Protein AF-A0AAN8WNN0-F1 (afdb_monomer_lite)

Foldseek 3Di:
DDDPPPPVVVVVVVPVCPVVVPDLPVCLVDPVSLVVLLCCLLVVDPDDPNSVLLLVQLLCCVVVVNFRDCVSVVDPVSRVSSSVSLVSCVPVPVVSVCSNVCSVVVCSPPPPD

Radius of gyration: 17.1 Å; chains: 1; bounding box: 28×41×59 Å

Organism: Halocaridina rubra (NCBI:txid373956)

InterPro domains:
  IPR005055 Insect odorant-binding protein A10/Ejaculatory bulb-specific protein 3 [PF03392] (25-101)
  IPR036682 Insect odorant-binding protein A10/Ejaculatory bulb-specific protein 3 superfamily [G3DSA:1.10.2080.10] (18-105)
  IPR036682 Insect odorant-binding protein A10/Ejaculatory bulb-specific protein 3 superfamily [SSF100910] (24-102)

Secondary structure (DSSP, 8-state):
---SSHHHHHHHTT-TTSGGGS-HHHHHT-HHHHHHHHHHHTTSSPPPHHHHHHHHHHHHHHHTTT---TTT--SHHHHHHHHHHHHHHHHH-HHHHHHHHHHHHTT------

pLDDT: mean 70.11, std 15.57, range [36.06, 86.31]

Sequence (113 aa):
MKPATLFVVFLCLMGASAQRRRTLESYFDSRKNIEKLIDCFVGVQACTAVEQKIKDQAIATMSNFGQCPVTHCKTQKEREDMQKSMQLLQTKYPDLWNRLVGALILGIDFGRK

Structure (mmCIF, N/CA/C/O backbone):
data_AF-A0AAN8WNN0-F1
#
_entry.id   AF-A0AAN8WNN0-F1
#
lo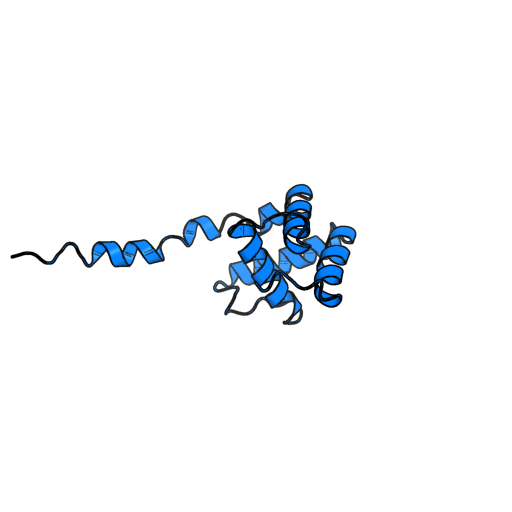op_
_atom_site.group_PDB
_atom_site.id
_atom_site.type_symbol
_atom_site.label_atom_id
_atom_site.label_alt_id
_atom_site.label_comp_id
_atom_site.label_asym_id
_atom_site.label_entity_id
_atom_site.label_seq_id
_atom_site.pdbx_PDB_ins_code
_atom_site.Cartn_x
_atom_site.Cartn_y
_atom_site.Cartn_z
_atom_site.occupancy
_atom_site.B_iso_or_equiv
_atom_site.auth_seq_id
_atom_site.auth_comp_id
_atom_site.auth_asym_id
_atom_site.auth_atom_id
_atom_site.pdbx_PDB_model_num
ATOM 1 N N . MET A 1 1 ? 8.047 26.435 -45.239 1.00 39.12 1 MET A N 1
ATOM 2 C CA . MET A 1 1 ? 8.369 25.033 -44.892 1.00 39.12 1 MET A CA 1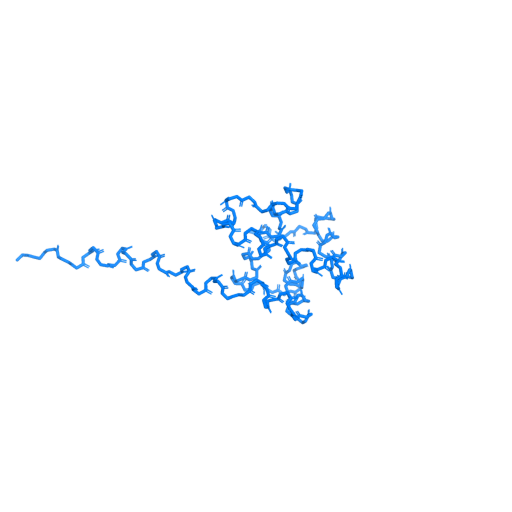
ATOM 3 C C . MET A 1 1 ? 8.531 24.954 -43.376 1.00 39.12 1 MET A C 1
ATOM 5 O O . MET A 1 1 ? 9.325 25.707 -42.833 1.00 39.12 1 MET A O 1
ATOM 9 N N . LYS A 1 2 ? 7.675 24.179 -42.694 1.00 48.66 2 LYS A N 1
ATOM 10 C CA . 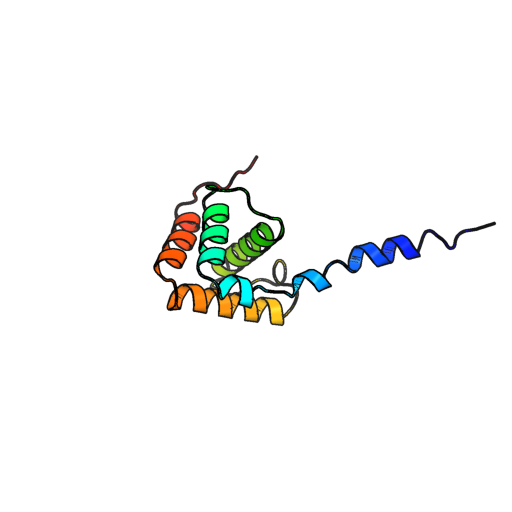LYS A 1 2 ? 7.557 24.064 -41.223 1.00 48.66 2 LYS A CA 1
ATOM 11 C C . LYS A 1 2 ? 8.217 22.760 -40.760 1.00 48.66 2 LYS A C 1
ATOM 13 O O . LYS A 1 2 ? 7.931 21.736 -41.373 1.00 48.66 2 LYS A O 1
ATOM 18 N N . PRO A 1 3 ? 8.988 22.778 -39.659 1.00 47.31 3 PRO A N 1
ATOM 19 C CA . PRO A 1 3 ? 8.762 21.767 -38.624 1.00 47.31 3 PRO A CA 1
ATOM 20 C C . PRO A 1 3 ? 9.096 22.310 -37.219 1.00 47.31 3 PRO A C 1
ATOM 22 O O . PRO A 1 3 ? 10.163 22.045 -36.683 1.00 47.31 3 PRO A O 1
ATOM 25 N N . ALA A 1 4 ? 8.193 23.077 -36.603 1.00 48.59 4 ALA A N 1
ATOM 26 C CA . ALA A 1 4 ? 8.360 23.524 -35.207 1.00 48.59 4 ALA A CA 1
ATOM 27 C C . ALA A 1 4 ? 7.291 22.954 -34.253 1.00 48.59 4 ALA A C 1
ATOM 29 O O . ALA A 1 4 ? 7.361 23.142 -33.044 1.00 48.59 4 ALA A O 1
ATOM 30 N N . THR A 1 5 ? 6.296 22.236 -34.779 1.00 51.03 5 THR A N 1
ATOM 31 C CA . THR A 1 5 ? 5.093 21.854 -34.018 1.00 51.03 5 THR A CA 1
ATOM 32 C C . THR A 1 5 ? 5.174 20.451 -33.399 1.00 51.03 5 THR A C 1
ATOM 34 O O . THR A 1 5 ? 4.405 20.141 -32.498 1.00 51.03 5 THR A O 1
ATOM 37 N N . LEU A 1 6 ? 6.121 19.607 -33.827 1.00 50.12 6 LEU A N 1
ATOM 38 C CA . LEU A 1 6 ? 6.236 18.217 -33.351 1.00 50.12 6 LEU A CA 1
ATOM 39 C C . LEU A 1 6 ? 7.036 18.057 -32.046 1.00 50.12 6 LEU A C 1
ATOM 41 O O . LEU A 1 6 ? 6.837 17.079 -31.333 1.00 50.12 6 LEU A O 1
ATOM 45 N N . PHE A 1 7 ? 7.896 19.015 -31.688 1.00 47.06 7 PHE A N 1
ATOM 46 C CA . PHE A 1 7 ? 8.752 18.890 -30.498 1.00 47.06 7 PHE A CA 1
ATOM 47 C C . PHE A 1 7 ? 8.023 19.219 -29.182 1.00 47.06 7 PHE A C 1
ATOM 49 O O . PHE A 1 7 ? 8.353 18.680 -28.129 1.00 47.06 7 PHE A O 1
ATOM 56 N N . VAL A 1 8 ? 6.992 20.069 -29.235 1.00 48.66 8 VAL A N 1
ATOM 57 C CA . VAL A 1 8 ? 6.286 20.554 -28.034 1.00 48.66 8 VAL A CA 1
ATOM 58 C C . VAL A 1 8 ? 5.324 19.500 -27.466 1.00 48.66 8 VAL A C 1
ATOM 60 O O . VAL A 1 8 ? 5.127 19.427 -26.255 1.00 48.66 8 VAL A O 1
ATOM 63 N N . VAL A 1 9 ? 4.780 18.618 -28.312 1.00 49.25 9 VAL A N 1
ATOM 64 C CA . VAL A 1 9 ? 3.867 17.543 -27.879 1.00 49.25 9 VAL A CA 1
ATOM 65 C C . VAL A 1 9 ? 4.607 16.471 -27.064 1.00 49.25 9 VAL A C 1
ATOM 67 O O . VAL A 1 9 ? 4.050 15.915 -26.119 1.00 49.25 9 VAL A O 1
ATOM 70 N N . PHE A 1 10 ? 5.890 16.230 -27.358 1.00 45.81 10 PHE A N 1
ATOM 71 C CA . PHE A 1 10 ? 6.677 15.185 -26.695 1.00 45.81 10 PHE A CA 1
ATOM 72 C C . PHE A 1 10 ? 7.058 15.535 -25.245 1.00 45.81 10 PHE A C 1
ATOM 74 O O . PHE A 1 10 ? 7.148 14.655 -24.391 1.00 45.81 10 PHE A O 1
ATOM 81 N N . LEU A 1 11 ? 7.212 16.825 -24.931 1.00 45.19 11 LEU A N 1
ATOM 82 C CA . LEU A 1 11 ? 7.553 17.295 -23.581 1.00 45.19 11 LEU A CA 1
ATOM 83 C C . LEU A 1 11 ? 6.354 17.324 -22.619 1.00 45.19 11 LEU A C 1
ATOM 85 O O . LEU A 1 11 ? 6.544 17.269 -21.404 1.00 45.19 11 LEU A O 1
ATOM 89 N N . CYS A 1 12 ? 5.118 17.342 -23.127 1.00 39.50 12 CYS A N 1
ATOM 90 C CA . CYS A 1 12 ? 3.924 17.375 -22.275 1.00 39.50 12 CYS A CA 1
ATOM 91 C C . CYS A 1 12 ? 3.566 15.995 -21.681 1.00 39.50 12 CYS A C 1
ATOM 93 O O . CYS A 1 12 ? 2.992 15.914 -20.595 1.00 39.50 12 CYS A O 1
ATOM 95 N N . LEU A 1 13 ? 3.983 14.895 -22.322 1.00 41.88 13 LEU A N 1
ATOM 96 C CA . LEU A 1 13 ? 3.726 13.524 -21.847 1.00 41.88 13 LEU A CA 1
ATOM 97 C C . LEU A 1 13 ? 4.515 13.144 -20.578 1.00 41.88 13 LEU A C 1
ATOM 99 O O . LEU A 1 13 ? 4.145 12.202 -19.879 1.00 41.88 13 LEU A O 1
ATOM 103 N N . MET A 1 14 ? 5.568 13.889 -20.227 1.00 45.69 14 MET A N 1
ATOM 104 C CA . MET A 1 14 ? 6.381 13.645 -19.023 1.00 45.69 14 MET A CA 1
ATOM 105 C C . MET A 1 14 ? 5.892 14.410 -17.775 1.00 45.69 14 MET A C 1
ATOM 107 O O . MET A 1 14 ? 6.294 14.095 -16.651 1.00 45.69 14 MET A O 1
ATOM 111 N N . GLY A 1 15 ? 4.985 15.381 -17.941 1.00 36.47 15 GLY A N 1
ATOM 112 C CA . GLY A 1 15 ? 4.550 16.296 -16.877 1.00 36.47 15 GLY A CA 1
ATOM 113 C C . GLY A 1 15 ? 3.443 15.779 -15.948 1.00 36.47 15 GLY A C 1
ATOM 114 O O . GLY A 1 15 ? 3.218 16.357 -14.886 1.00 36.47 15 GLY A O 1
ATOM 115 N N . ALA A 1 16 ? 2.779 14.662 -16.267 1.00 37.53 16 ALA A N 1
ATOM 116 C CA . ALA A 1 16 ? 1.690 14.092 -15.455 1.00 37.53 16 ALA A CA 1
ATOM 117 C C . ALA A 1 16 ? 2.183 13.318 -14.205 1.00 37.53 16 ALA A C 1
ATOM 119 O O . ALA A 1 16 ? 1.624 12.298 -13.794 1.00 37.53 16 ALA A O 1
ATOM 120 N N . SER A 1 17 ? 3.269 13.782 -13.588 1.00 46.16 17 SER A N 1
ATOM 121 C CA . SER A 1 17 ? 3.819 13.245 -12.339 1.00 46.16 17 SER A CA 1
ATOM 122 C C . SER A 1 17 ? 3.659 14.206 -11.152 1.00 46.16 17 SER A C 1
ATOM 124 O O . SER A 1 17 ? 3.930 13.817 -10.019 1.00 46.16 17 SER A O 1
ATOM 126 N N . ALA A 1 18 ? 3.151 15.427 -11.364 1.00 40.69 18 ALA A N 1
ATOM 127 C CA . ALA A 1 18 ? 2.928 16.399 -10.287 1.00 40.69 18 ALA A CA 1
ATOM 128 C C . ALA A 1 18 ? 1.620 16.169 -9.501 1.00 40.69 18 ALA A C 1
ATOM 130 O O . ALA A 1 18 ? 1.616 16.331 -8.283 1.00 40.69 18 ALA A O 1
ATOM 131 N N . GLN A 1 19 ? 0.552 15.671 -10.143 1.00 39.72 19 GLN A N 1
ATOM 132 C CA . GLN A 1 19 ? -0.682 15.253 -9.445 1.00 39.72 19 GLN A CA 1
ATOM 133 C C . GLN A 1 19 ? -0.459 14.010 -8.553 1.00 39.72 19 GLN A C 1
ATOM 135 O O . GLN A 1 19 ? -1.270 13.690 -7.695 1.00 39.72 19 GLN A O 1
ATOM 140 N N . ARG A 1 20 ? 0.682 13.330 -8.732 1.00 48.19 20 ARG A N 1
ATOM 141 C CA . ARG A 1 20 ? 1.082 12.063 -8.098 1.00 48.19 20 ARG A CA 1
ATOM 142 C C . ARG A 1 20 ? 1.527 12.205 -6.632 1.00 48.19 20 ARG A C 1
ATOM 144 O O . ARG A 1 20 ? 1.696 11.192 -5.967 1.00 48.19 20 ARG A O 1
ATOM 151 N N . ARG A 1 21 ? 1.762 13.437 -6.152 1.00 45.62 21 ARG A N 1
ATOM 152 C CA . ARG A 1 21 ? 2.323 13.736 -4.814 1.00 45.62 21 ARG A CA 1
ATOM 153 C C . ARG A 1 21 ? 1.285 14.028 -3.730 1.00 45.62 21 ARG A C 1
ATOM 155 O O . ARG A 1 21 ? 1.620 13.951 -2.553 1.00 45.62 21 ARG A O 1
ATOM 162 N N . ARG A 1 22 ? 0.038 14.331 -4.100 1.00 45.00 22 ARG A N 1
ATOM 163 C CA . ARG A 1 22 ? -1.086 14.272 -3.161 1.00 45.00 22 ARG A CA 1
ATOM 164 C C . ARG A 1 22 ? -1.717 12.888 -3.327 1.00 45.00 22 ARG A C 1
ATOM 166 O O . ARG A 1 22 ? -2.197 12.588 -4.406 1.00 45.00 22 ARG A O 1
ATOM 173 N N . THR A 1 23 ? -1.713 11.969 -2.380 1.00 57.12 23 THR A N 1
ATOM 174 C CA . THR A 1 23 ? -1.410 12.062 -0.959 1.00 57.12 23 THR A CA 1
ATOM 175 C C . THR A 1 23 ? -1.352 10.611 -0.507 1.00 57.12 23 THR A C 1
ATOM 177 O O . THR A 1 23 ? -2.394 10.013 -0.270 1.00 57.12 23 THR A O 1
ATOM 180 N N . LEU A 1 24 ? -0.167 10.006 -0.446 1.00 60.62 24 LEU A N 1
ATOM 181 C CA . LEU A 1 24 ? -0.061 8.695 0.187 1.00 60.62 24 LEU A CA 1
ATOM 182 C C . LEU A 1 24 ? -0.396 8.861 1.677 1.00 60.62 24 LEU A C 1
ATOM 184 O O . LEU A 1 24 ? -1.348 8.269 2.168 1.00 60.62 24 LEU A O 1
ATOM 188 N N . GLU A 1 25 ? 0.248 9.837 2.327 1.00 61.03 25 GLU A N 1
ATOM 189 C CA . GLU A 1 25 ? -0.065 10.228 3.705 1.00 61.03 25 GLU A CA 1
ATOM 190 C C . GLU A 1 25 ? -1.553 10.543 3.920 1.00 61.03 25 GLU A C 1
ATOM 192 O O . GLU A 1 25 ? -2.139 9.994 4.843 1.00 61.03 25 GLU A O 1
ATOM 197 N N . SER A 1 26 ? -2.215 11.342 3.068 1.00 65.81 26 SER A N 1
ATOM 198 C CA . SER A 1 26 ? -3.654 11.619 3.275 1.00 65.81 26 SER A CA 1
ATOM 199 C C . SER A 1 26 ? -4.603 10.513 2.799 1.00 65.81 26 SER A C 1
ATOM 201 O O . SER A 1 26 ? -5.781 10.552 3.154 1.00 65.81 26 SER A O 1
ATOM 203 N N . TYR A 1 27 ? -4.136 9.522 2.029 1.00 66.50 27 TYR A N 1
ATOM 204 C CA . TYR A 1 27 ? -4.906 8.293 1.809 1.00 66.50 27 TYR A CA 1
ATOM 205 C C . TYR A 1 27 ? -4.908 7.447 3.082 1.00 66.50 27 TYR A C 1
ATOM 207 O O . TYR A 1 27 ? -5.965 6.986 3.501 1.00 66.50 27 TYR A O 1
ATOM 215 N N . PHE A 1 28 ? -3.746 7.308 3.726 1.00 70.25 28 PHE A N 1
ATOM 216 C CA . PHE A 1 28 ? -3.589 6.555 4.972 1.00 70.25 28 PHE A CA 1
ATOM 217 C C . PHE A 1 28 ? -4.026 7.328 6.232 1.00 70.25 28 PHE A C 1
ATOM 219 O O . PHE A 1 28 ? -4.120 6.749 7.313 1.00 70.25 28 PHE A O 1
ATOM 226 N N . ASP A 1 29 ? -4.360 8.615 6.110 1.00 72.69 29 ASP A N 1
ATOM 227 C CA . ASP A 1 29 ? -4.925 9.405 7.210 1.00 72.69 29 ASP A CA 1
ATOM 228 C C . ASP A 1 29 ? -6.403 9.065 7.489 1.00 72.69 29 ASP A C 1
ATOM 230 O O . ASP A 1 29 ? -6.875 9.147 8.625 1.00 72.69 29 ASP A O 1
ATOM 234 N N . SER A 1 30 ? -7.135 8.600 6.469 1.00 76.00 30 SER A N 1
ATOM 235 C CA . SER A 1 30 ? -8.552 8.248 6.587 1.00 76.00 30 SER A CA 1
ATOM 236 C C . SER A 1 30 ? -8.774 6.739 6.541 1.00 76.00 30 SER A C 1
ATOM 238 O O . SER A 1 30 ? -8.547 6.098 5.514 1.00 76.00 30 SER A O 1
ATOM 240 N N . ARG A 1 31 ? -9.338 6.174 7.619 1.00 79.69 31 ARG A N 1
ATOM 241 C CA . ARG A 1 31 ? -9.710 4.748 7.683 1.00 79.69 31 ARG A CA 1
ATOM 242 C C . ARG A 1 31 ? -10.583 4.318 6.500 1.00 79.69 31 ARG A C 1
ATOM 244 O O . ARG A 1 31 ? -10.331 3.276 5.915 1.00 79.69 31 ARG A O 1
ATOM 251 N N . LYS A 1 32 ? -11.540 5.156 6.086 1.00 82.81 32 LYS A N 1
ATOM 252 C CA . LYS A 1 32 ? -12.447 4.875 4.958 1.00 82.81 32 LYS A CA 1
ATOM 253 C C . LYS A 1 32 ? -11.708 4.737 3.622 1.00 82.81 32 LYS A C 1
ATOM 255 O O . LYS A 1 32 ? -12.117 3.958 2.766 1.00 82.81 32 LYS A O 1
ATOM 260 N N . ASN A 1 33 ? -10.632 5.496 3.428 1.00 80.56 33 ASN A N 1
ATOM 261 C CA . ASN A 1 33 ? -9.811 5.401 2.221 1.00 80.56 33 ASN A CA 1
ATOM 262 C C . ASN A 1 33 ? -8.955 4.129 2.236 1.00 80.56 33 ASN A C 1
ATOM 264 O O . ASN A 1 33 ? -8.793 3.497 1.198 1.00 80.56 33 ASN A O 1
ATOM 268 N N . ILE A 1 34 ? -8.462 3.725 3.410 1.00 80.44 34 ILE A N 1
ATOM 269 C CA . ILE A 1 34 ? -7.737 2.462 3.593 1.00 80.44 34 ILE A CA 1
ATOM 270 C C . ILE A 1 34 ? -8.670 1.266 3.382 1.00 80.44 34 ILE A C 1
ATOM 272 O O . ILE A 1 34 ? -8.298 0.331 2.686 1.00 80.44 34 ILE A O 1
ATOM 276 N N . GLU A 1 35 ? -9.882 1.301 3.938 1.00 84.56 35 GLU A N 1
ATOM 277 C CA . GLU A 1 35 ? -10.907 0.274 3.720 1.00 84.56 35 GLU A CA 1
ATOM 278 C C . GLU A 1 35 ? -11.202 0.121 2.225 1.00 84.56 35 GLU A C 1
ATOM 280 O O . GLU A 1 35 ? -11.114 -0.983 1.703 1.00 84.56 35 GLU A O 1
ATOM 285 N N . LYS A 1 36 ? -11.411 1.228 1.499 1.00 82.19 36 LYS A N 1
ATOM 286 C CA . LYS A 1 36 ? -11.583 1.197 0.038 1.00 82.19 36 LYS A CA 1
ATOM 287 C C . LYS A 1 36 ? -10.369 0.642 -0.703 1.00 82.19 36 LYS A C 1
ATOM 289 O O . LYS A 1 36 ? -10.525 -0.158 -1.625 1.00 82.19 36 LYS A O 1
ATOM 294 N N . LEU A 1 37 ? -9.167 1.056 -0.312 1.00 79.50 37 LEU A N 1
ATOM 295 C CA . LEU A 1 37 ? -7.934 0.5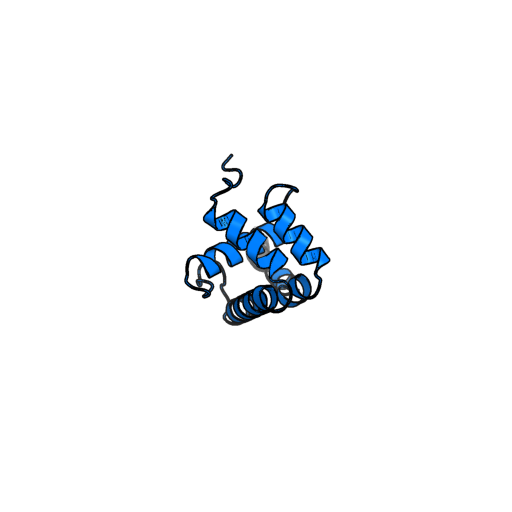44 -0.898 1.00 79.50 37 LEU A CA 1
ATOM 296 C C . LEU A 1 37 ? -7.836 -0.972 -0.695 1.00 79.50 37 LEU A C 1
ATOM 298 O O . LEU A 1 37 ? -7.499 -1.679 -1.638 1.00 79.50 37 LEU A O 1
ATOM 302 N N . ILE A 1 38 ? -8.177 -1.463 0.500 1.00 80.69 38 ILE A N 1
ATOM 303 C CA . ILE A 1 38 ? -8.198 -2.888 0.837 1.00 80.69 38 ILE A CA 1
ATOM 304 C C . ILE A 1 38 ? -9.300 -3.617 0.087 1.00 80.69 38 ILE A C 1
ATOM 306 O O . ILE A 1 38 ? -9.026 -4.691 -0.416 1.00 80.69 38 ILE A O 1
ATOM 310 N N . ASP A 1 39 ? -10.498 -3.057 -0.056 1.00 84.12 39 ASP A N 1
ATOM 311 C CA . ASP A 1 39 ? -11.582 -3.666 -0.834 1.00 84.12 39 ASP A CA 1
ATOM 312 C C . ASP A 1 39 ? -11.205 -3.791 -2.316 1.00 84.12 39 ASP A C 1
ATOM 314 O O . ASP A 1 39 ? -11.495 -4.799 -2.959 1.00 84.12 39 ASP A O 1
ATOM 318 N N . CYS A 1 40 ? -10.499 -2.793 -2.858 1.00 82.81 40 CYS A N 1
ATOM 319 C CA . CYS A 1 40 ? -9.890 -2.885 -4.184 1.00 82.81 40 CYS A CA 1
ATOM 320 C C . CYS A 1 40 ? -8.807 -3.976 -4.219 1.00 82.81 40 CYS A C 1
ATOM 322 O O . CYS A 1 40 ? -8.714 -4.746 -5.176 1.00 82.81 40 CYS A O 1
ATOM 324 N N . PHE A 1 41 ? -8.012 -4.076 -3.154 1.00 77.62 41 PHE A N 1
ATOM 325 C CA . PHE A 1 41 ? -7.014 -5.121 -2.967 1.00 77.62 41 PHE A CA 1
ATOM 326 C C . PHE A 1 41 ? -7.670 -6.511 -2.940 1.00 77.62 41 PHE A C 1
ATOM 328 O O . PHE A 1 41 ? -7.295 -7.394 -3.683 1.00 77.62 41 PHE A O 1
ATOM 335 N N . VAL A 1 42 ? -8.718 -6.740 -2.165 1.00 76.69 42 VAL A N 1
ATOM 336 C CA . VAL A 1 42 ? -9.346 -8.065 -2.067 1.00 76.69 42 VAL A CA 1
ATOM 337 C C . VAL A 1 42 ? -10.295 -8.378 -3.230 1.00 76.69 42 VAL A C 1
ATOM 339 O O . VAL A 1 42 ? -10.958 -9.409 -3.216 1.00 76.69 42 VAL A O 1
ATOM 342 N N . GLY A 1 43 ? -10.379 -7.505 -4.241 1.00 75.56 43 GLY A N 1
ATOM 343 C CA . GLY A 1 43 ? -11.223 -7.705 -5.421 1.00 75.56 43 GLY A CA 1
ATOM 344 C C . GLY A 1 43 ? -12.721 -7.509 -5.172 1.00 75.56 43 GLY A C 1
ATOM 345 O O . GLY A 1 43 ? -13.531 -7.881 -6.016 1.00 75.56 43 GLY A O 1
ATOM 346 N N . VAL A 1 44 ? -13.102 -6.907 -4.040 1.00 80.88 44 VAL A N 1
ATOM 347 C CA . VAL A 1 44 ? -14.495 -6.545 -3.722 1.00 80.88 44 VAL A CA 1
ATOM 348 C C . VAL A 1 44 ? -14.974 -5.395 -4.612 1.00 80.88 44 VAL A C 1
ATOM 350 O O . VAL A 1 44 ? -16.145 -5.343 -4.983 1.00 80.88 44 VAL A O 1
ATOM 353 N N . GLN A 1 45 ? -14.071 -4.489 -4.994 1.00 79.69 45 GLN A N 1
ATOM 354 C CA . GLN A 1 45 ? -14.369 -3.371 -5.890 1.00 79.69 45 GLN A CA 1
ATOM 355 C C . GLN A 1 45 ? -13.244 -3.120 -6.900 1.00 79.69 45 GLN A C 1
ATOM 357 O O . GLN A 1 45 ? -12.099 -3.521 -6.700 1.00 79.69 45 GLN A O 1
ATOM 362 N N . ALA A 1 46 ? -13.558 -2.424 -7.994 1.00 77.69 46 ALA A N 1
ATOM 363 C CA . ALA A 1 46 ? -12.553 -2.031 -8.974 1.00 77.69 46 ALA A CA 1
ATOM 364 C C . ALA A 1 46 ? -11.624 -0.950 -8.402 1.00 77.69 46 ALA A C 1
ATOM 366 O O . ALA A 1 46 ? -12.080 0.081 -7.909 1.00 77.69 46 ALA A O 1
ATOM 367 N N . C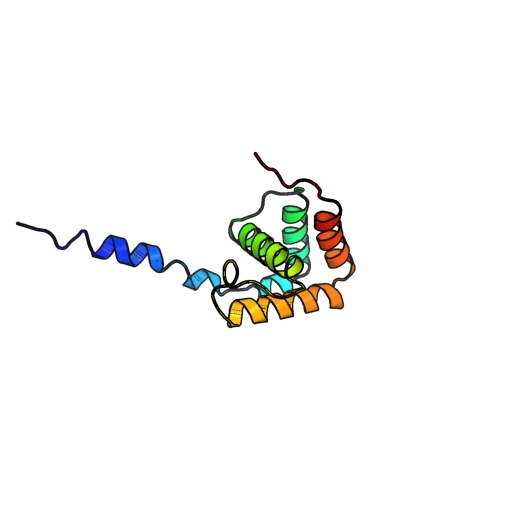YS A 1 47 ? -10.317 -1.173 -8.516 1.00 76.06 47 CYS A N 1
ATOM 368 C CA . CYS A 1 47 ? -9.311 -0.187 -8.148 1.00 76.06 47 CYS A CA 1
ATOM 369 C C . CYS A 1 47 ? -9.285 0.983 -9.135 1.00 76.06 47 CYS A C 1
ATOM 371 O O . CYS A 1 47 ? -9.199 0.786 -10.350 1.00 76.06 47 CYS A O 1
ATOM 373 N N . THR A 1 48 ? -9.237 2.204 -8.617 1.00 82.31 48 THR A N 1
ATOM 374 C CA . THR A 1 48 ? -8.839 3.383 -9.392 1.00 82.31 48 THR A CA 1
ATOM 375 C C . THR A 1 48 ? -7.360 3.301 -9.787 1.00 82.31 48 THR A C 1
ATOM 377 O O . THR A 1 48 ? -6.568 2.595 -9.162 1.00 82.31 48 THR A O 1
ATOM 380 N N . ALA A 1 49 ? -6.939 4.075 -10.792 1.00 79.06 49 ALA A N 1
ATOM 381 C CA . ALA A 1 49 ? -5.533 4.121 -11.216 1.00 79.06 49 ALA A CA 1
ATOM 382 C C . ALA A 1 49 ? -4.568 4.525 -10.080 1.00 79.06 49 ALA A C 1
ATOM 384 O O . ALA A 1 49 ? -3.408 4.111 -10.059 1.00 79.06 49 ALA A O 1
ATOM 385 N N . VAL A 1 50 ? -5.046 5.328 -9.122 1.00 78.00 50 VAL A N 1
ATOM 386 C CA . VAL A 1 50 ? -4.270 5.712 -7.936 1.00 78.00 50 VAL A CA 1
ATOM 387 C C . VAL A 1 50 ? -4.150 4.531 -6.976 1.00 78.00 50 VAL A C 1
ATOM 389 O O . VAL A 1 50 ? -3.040 4.199 -6.570 1.00 78.00 50 VAL A O 1
ATOM 392 N N . GLU A 1 51 ? -5.256 3.859 -6.661 1.00 79.19 51 GLU A N 1
ATOM 393 C CA . GLU A 1 51 ? -5.266 2.694 -5.766 1.00 79.19 51 GLU A CA 1
ATOM 394 C C . GLU A 1 51 ? -4.458 1.522 -6.334 1.00 79.19 51 GLU A C 1
ATOM 396 O O . GLU A 1 51 ? -3.731 0.880 -5.584 1.00 79.19 51 GLU A O 1
ATOM 401 N N . GLN A 1 52 ? -4.496 1.286 -7.653 1.00 80.62 52 GLN A N 1
ATOM 402 C CA . GLN A 1 52 ? -3.640 0.287 -8.307 1.00 80.62 52 GLN A CA 1
ATOM 403 C C . GLN A 1 52 ? -2.157 0.593 -8.092 1.00 80.62 52 GLN A C 1
ATOM 405 O O . GLN A 1 52 ? -1.396 -0.286 -7.700 1.00 80.62 52 GLN A O 1
ATOM 410 N N . LYS A 1 53 ? -1.750 1.856 -8.263 1.00 80.12 53 LYS A N 1
ATOM 411 C CA . LYS A 1 53 ? -0.359 2.259 -8.035 1.00 80.12 53 LYS A CA 1
ATOM 412 C C . LYS A 1 53 ? 0.054 2.072 -6.574 1.00 80.12 53 LYS A C 1
ATOM 414 O O . LYS A 1 53 ? 1.149 1.576 -6.323 1.00 80.12 53 LYS A O 1
ATOM 419 N N . ILE A 1 54 ? -0.805 2.456 -5.625 1.00 78.50 54 ILE A N 1
ATOM 420 C CA . ILE A 1 54 ? -0.552 2.253 -4.189 1.00 78.50 54 ILE A CA 1
ATOM 421 C C . ILE A 1 54 ? -0.456 0.761 -3.886 1.00 78.50 54 ILE A C 1
ATOM 423 O O . ILE A 1 54 ? 0.427 0.352 -3.136 1.00 78.50 54 ILE A O 1
ATOM 427 N N . LYS A 1 55 ? -1.315 -0.056 -4.504 1.00 79.56 55 LYS A N 1
ATOM 428 C CA . LYS A 1 55 ? -1.257 -1.505 -4.377 1.00 79.56 55 LYS A CA 1
ATOM 429 C C . LYS A 1 55 ? 0.087 -2.047 -4.823 1.00 79.56 55 LYS A C 1
ATOM 431 O O . LYS A 1 55 ? 0.762 -2.693 -4.030 1.00 79.56 55 LYS A O 1
ATOM 436 N N . ASP A 1 56 ? 0.505 -1.739 -6.042 1.00 81.12 56 ASP A N 1
ATOM 437 C CA . ASP A 1 56 ? 1.762 -2.249 -6.583 1.00 81.12 56 ASP A CA 1
ATOM 438 C C . ASP A 1 56 ? 2.957 -1.803 -5.729 1.00 81.12 56 ASP A C 1
ATOM 440 O O . ASP A 1 56 ? 3.867 -2.586 -5.461 1.00 81.12 56 ASP A O 1
ATOM 444 N N . GLN A 1 57 ? 2.932 -0.560 -5.234 1.00 78.25 57 GLN A N 1
ATOM 445 C CA . GLN A 1 57 ? 3.940 -0.042 -4.310 1.00 78.25 57 GLN A CA 1
ATOM 446 C C . GLN A 1 57 ? 3.928 -0.781 -2.966 1.00 78.25 57 GLN A C 1
ATOM 448 O O . GLN A 1 57 ? 4.995 -1.135 -2.466 1.00 78.25 57 GLN A O 1
ATOM 453 N N . ALA A 1 58 ? 2.757 -1.045 -2.386 1.00 77.06 58 ALA A N 1
ATOM 454 C CA . ALA A 1 58 ? 2.617 -1.779 -1.132 1.00 77.06 58 ALA A CA 1
ATOM 455 C C . ALA A 1 58 ? 3.099 -3.231 -1.272 1.00 77.06 58 ALA A C 1
ATOM 457 O O . ALA A 1 58 ? 3.866 -3.694 -0.430 1.00 77.06 58 ALA A O 1
ATOM 458 N N . ILE A 1 59 ? 2.733 -3.913 -2.364 1.00 78.81 59 ILE A N 1
ATOM 459 C CA . ILE A 1 59 ? 3.214 -5.263 -2.693 1.00 78.81 59 ILE A CA 1
ATOM 460 C C . ILE A 1 59 ? 4.734 -5.258 -2.804 1.00 78.81 59 ILE A C 1
ATOM 462 O O . ILE A 1 59 ? 5.403 -6.017 -2.113 1.00 78.81 59 ILE A O 1
ATOM 466 N N . ALA A 1 60 ? 5.291 -4.362 -3.618 1.00 81.56 60 ALA A N 1
ATOM 467 C CA . ALA A 1 60 ? 6.733 -4.267 -3.805 1.00 81.56 60 ALA A CA 1
ATOM 468 C C . ALA A 1 60 ? 7.473 -3.958 -2.493 1.00 81.56 60 ALA A C 1
ATOM 470 O O . ALA A 1 60 ? 8.560 -4.481 -2.263 1.00 81.56 60 ALA A O 1
ATOM 471 N N . THR A 1 61 ? 6.871 -3.140 -1.626 1.00 80.31 61 THR A N 1
ATOM 472 C CA . THR A 1 61 ? 7.410 -2.801 -0.304 1.00 80.31 61 THR A CA 1
ATOM 473 C C . THR A 1 61 ? 7.408 -4.014 0.624 1.00 80.31 61 THR A C 1
ATOM 475 O O . THR A 1 61 ? 8.421 -4.300 1.253 1.00 80.31 61 THR A O 1
ATOM 478 N N . MET A 1 62 ? 6.301 -4.756 0.702 1.00 77.19 62 MET A N 1
ATOM 479 C CA . MET A 1 62 ? 6.194 -5.949 1.551 1.00 77.19 62 MET A CA 1
ATOM 480 C C . MET A 1 62 ? 7.086 -7.091 1.060 1.00 77.19 62 MET A C 1
ATOM 482 O O . MET A 1 62 ? 7.784 -7.702 1.866 1.00 77.19 62 MET A O 1
ATOM 486 N N . SER A 1 63 ? 7.1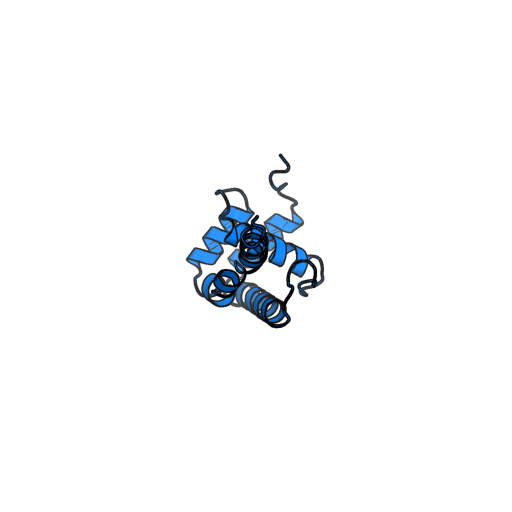46 -7.314 -0.254 1.00 79.88 63 SER A N 1
ATOM 487 C CA . SER A 1 63 ? 8.035 -8.304 -0.876 1.00 79.88 63 SER A CA 1
ATOM 488 C C . SER A 1 63 ? 9.520 -7.982 -0.693 1.00 79.88 63 SER A C 1
ATOM 490 O O . SER A 1 63 ? 10.360 -8.863 -0.844 1.00 79.88 63 SER A O 1
ATOM 492 N N . ASN A 1 64 ? 9.859 -6.733 -0.364 1.00 82.75 64 ASN A N 1
ATOM 493 C CA . ASN A 1 64 ? 11.226 -6.277 -0.122 1.00 82.75 64 ASN A CA 1
ATOM 494 C C . ASN A 1 64 ? 11.408 -5.827 1.341 1.00 82.75 64 ASN A C 1
ATOM 496 O O . ASN A 1 64 ? 11.982 -4.781 1.634 1.00 82.75 64 ASN A O 1
ATOM 500 N N . PHE A 1 65 ? 10.862 -6.614 2.275 1.00 80.06 65 PHE A N 1
ATOM 501 C CA . PHE A 1 65 ? 11.070 -6.469 3.724 1.00 80.06 65 PHE A CA 1
ATOM 502 C C . PHE A 1 65 ? 10.747 -5.073 4.287 1.00 80.06 65 PHE A C 1
ATOM 504 O O . PHE A 1 65 ? 11.418 -4.576 5.189 1.00 80.06 65 PHE A O 1
ATOM 511 N N . GLY A 1 66 ? 9.715 -4.418 3.755 1.00 74.56 66 GLY A N 1
ATOM 512 C CA . GLY A 1 66 ? 9.305 -3.084 4.192 1.00 74.56 66 GLY A CA 1
ATOM 513 C C . GLY A 1 66 ? 10.057 -1.938 3.508 1.00 74.56 66 GLY A C 1
ATOM 514 O O . GLY A 1 66 ? 9.943 -0.795 3.947 1.00 74.56 66 GLY A O 1
ATOM 515 N N . GLN A 1 67 ? 10.813 -2.195 2.439 1.00 79.62 67 GLN A N 1
ATOM 516 C CA . GLN A 1 67 ? 11.490 -1.161 1.652 1.00 79.62 67 GLN A CA 1
ATOM 517 C C . GLN A 1 67 ? 10.882 -1.070 0.255 1.00 79.62 67 GLN A C 1
ATOM 519 O O . GLN A 1 67 ? 10.887 -2.038 -0.493 1.00 79.62 67 GLN A O 1
ATOM 524 N N . CYS A 1 68 ? 10.370 0.097 -0.142 1.00 81.38 68 CYS A N 1
ATOM 525 C CA . CYS A 1 68 ? 9.846 0.238 -1.500 1.00 81.38 68 CYS A CA 1
ATOM 526 C C . CYS A 1 68 ? 11.003 0.328 -2.517 1.00 81.38 68 CYS A C 1
ATOM 528 O O . CYS A 1 68 ? 11.790 1.281 -2.449 1.00 81.38 68 CYS A O 1
ATOM 530 N N . PRO A 1 69 ? 11.120 -0.602 -3.484 1.00 80.25 69 PRO A N 1
ATOM 531 C CA . PRO A 1 69 ? 12.192 -0.575 -4.473 1.00 80.25 69 PRO A CA 1
ATOM 532 C C . PRO A 1 69 ? 12.048 0.606 -5.441 1.00 80.25 69 PRO A C 1
ATOM 534 O O . PRO A 1 69 ? 10.946 1.073 -5.744 1.00 80.25 69 PRO A O 1
ATOM 537 N N . VAL A 1 70 ? 13.178 1.054 -5.996 1.00 78.00 70 VAL A N 1
ATOM 538 C CA . VAL A 1 70 ? 13.258 2.216 -6.906 1.00 78.00 70 VAL A CA 1
ATOM 539 C C . VAL A 1 70 ? 12.458 2.054 -8.205 1.00 78.00 70 VAL A C 1
ATOM 541 O O . VAL A 1 70 ? 12.125 3.042 -8.859 1.00 78.00 70 VAL A O 1
ATOM 544 N N . THR A 1 71 ? 12.117 0.815 -8.565 1.00 77.38 71 THR A N 1
ATOM 545 C CA . THR A 1 71 ? 11.261 0.475 -9.708 1.00 77.38 71 THR A CA 1
ATOM 546 C C . THR A 1 71 ? 9.821 0.958 -9.515 1.00 77.38 71 THR A C 1
ATOM 548 O O . THR A 1 71 ? 9.207 1.432 -10.471 1.00 77.38 71 THR A O 1
ATOM 551 N N . HIS A 1 72 ? 9.308 0.914 -8.280 1.00 78.12 72 HIS A N 1
ATOM 552 C CA . HIS A 1 72 ? 7.942 1.323 -7.927 1.00 78.12 72 HIS A CA 1
ATOM 553 C C . HIS A 1 72 ? 7.894 2.678 -7.200 1.00 78.12 72 HIS A C 1
ATOM 555 O O . HIS A 1 72 ? 6.939 3.442 -7.368 1.00 78.12 72 HIS A O 1
ATOM 561 N N . CYS A 1 73 ? 8.933 3.018 -6.433 1.00 78.62 73 CYS A N 1
ATOM 562 C CA . CYS A 1 73 ? 9.079 4.297 -5.736 1.00 78.62 73 CYS A CA 1
ATOM 563 C C . CYS A 1 73 ? 10.315 5.043 -6.244 1.00 78.62 73 CYS A C 1
ATOM 565 O O . CYS A 1 73 ? 11.433 4.859 -5.752 1.00 78.62 73 CYS A O 1
ATOM 567 N N . LYS A 1 74 ? 10.109 5.906 -7.245 1.00 77.62 74 LYS A N 1
ATOM 568 C CA . LYS A 1 74 ? 11.202 6.596 -7.948 1.00 77.62 74 LYS A CA 1
ATOM 569 C C . LYS A 1 74 ? 11.901 7.612 -7.051 1.00 77.62 74 LYS A C 1
ATOM 571 O O . LYS A 1 74 ? 13.118 7.768 -7.123 1.00 77.62 74 LYS A O 1
ATOM 576 N N . THR A 1 75 ? 11.146 8.296 -6.196 1.00 81.12 75 THR A N 1
ATOM 577 C CA . THR A 1 75 ? 11.688 9.339 -5.317 1.00 81.12 75 THR A CA 1
ATOM 578 C C . THR A 1 75 ? 11.974 8.812 -3.912 1.00 81.12 75 THR A C 1
ATOM 580 O O . THR A 1 75 ? 11.276 7.930 -3.420 1.00 81.12 75 THR A O 1
ATOM 583 N N . GLN A 1 76 ? 12.989 9.375 -3.244 1.00 80.38 76 GLN A N 1
ATOM 584 C CA . GLN A 1 76 ? 13.281 9.067 -1.837 1.00 80.38 76 GLN A CA 1
ATOM 585 C C . GLN A 1 76 ? 12.084 9.391 -0.936 1.00 80.38 76 GLN A C 1
ATOM 587 O O . GLN A 1 76 ? 11.700 8.572 -0.110 1.00 80.38 76 GLN A O 1
ATOM 592 N N . LYS A 1 77 ? 11.424 10.525 -1.187 1.00 79.25 77 LYS A N 1
ATOM 593 C CA . LYS A 1 77 ? 10.216 10.915 -0.463 1.00 79.25 77 LYS A CA 1
ATOM 594 C C . LYS A 1 77 ? 9.072 9.903 -0.611 1.00 79.25 77 LYS A C 1
ATOM 596 O O . LYS A 1 77 ? 8.449 9.570 0.382 1.00 79.25 77 LYS A O 1
ATOM 601 N N . GLU A 1 78 ? 8.820 9.357 -1.806 1.00 76.56 78 GLU A N 1
ATOM 602 C CA . GLU A 1 78 ? 7.806 8.295 -1.972 1.00 76.56 78 GLU A CA 1
ATOM 603 C C . GLU A 1 78 ? 8.144 7.037 -1.160 1.00 76.56 78 GLU A C 1
ATOM 605 O O . GLU A 1 78 ? 7.235 6.387 -0.650 1.00 76.56 78 GLU A O 1
ATOM 610 N N . ARG A 1 79 ? 9.432 6.683 -1.039 1.00 80.56 79 ARG A N 1
ATOM 611 C CA . ARG A 1 79 ? 9.863 5.533 -0.231 1.00 80.56 79 ARG A CA 1
ATOM 612 C C . ARG A 1 79 ? 9.596 5.770 1.251 1.00 80.56 79 ARG A C 1
ATOM 614 O O . ARG A 1 79 ? 9.010 4.908 1.896 1.00 80.56 79 ARG A O 1
ATOM 621 N N . GLU A 1 80 ? 9.976 6.938 1.757 1.00 83.06 80 GLU A N 1
ATOM 622 C CA . GLU A 1 80 ? 9.735 7.339 3.147 1.00 83.06 80 GLU A CA 1
ATOM 623 C C . GLU A 1 80 ? 8.235 7.424 3.455 1.00 83.06 80 GLU A C 1
ATOM 625 O O . GLU A 1 80 ? 7.775 6.857 4.445 1.00 83.06 80 GLU A O 1
ATOM 630 N N . ASP A 1 81 ? 7.454 8.052 2.570 1.00 80.94 81 ASP A N 1
ATOM 631 C CA . ASP A 1 81 ? 6.003 8.171 2.715 1.00 80.94 81 ASP A CA 1
ATOM 632 C C . ASP A 1 81 ? 5.341 6.774 2.725 1.00 80.94 81 ASP A C 1
ATOM 634 O O . ASP A 1 81 ? 4.459 6.520 3.549 1.00 80.94 81 ASP A O 1
ATOM 638 N N . MET A 1 82 ? 5.785 5.838 1.868 1.00 78.75 82 MET A N 1
ATOM 639 C CA . MET A 1 82 ? 5.326 4.437 1.870 1.00 78.75 82 MET A CA 1
ATOM 640 C C . MET A 1 82 ? 5.679 3.716 3.168 1.00 78.75 82 MET A C 1
ATOM 642 O O . MET A 1 82 ? 4.810 3.083 3.764 1.00 78.75 82 MET A O 1
ATOM 646 N N . GLN A 1 83 ? 6.926 3.816 3.628 1.00 81.19 83 GLN A N 1
ATOM 647 C CA . GLN A 1 83 ? 7.370 3.177 4.868 1.00 81.19 83 GLN A CA 1
ATOM 648 C C . GLN A 1 83 ? 6.572 3.673 6.071 1.00 81.19 83 GLN A C 1
ATOM 650 O O . GLN A 1 83 ? 6.040 2.872 6.841 1.00 81.19 83 GLN A O 1
ATOM 655 N N . LYS A 1 84 ? 6.410 4.993 6.179 1.00 83.12 84 LYS A N 1
ATOM 656 C CA . LYS A 1 84 ? 5.606 5.628 7.222 1.00 83.12 84 LYS A CA 1
ATOM 657 C C . LYS A 1 84 ? 4.142 5.200 7.144 1.00 83.12 84 LYS A C 1
ATOM 659 O O . LYS A 1 84 ? 3.537 4.907 8.169 1.00 83.12 84 LYS A O 1
ATOM 664 N N . SER A 1 85 ? 3.580 5.114 5.939 1.00 79.50 85 SER A N 1
ATOM 665 C CA . SER A 1 85 ? 2.197 4.672 5.726 1.00 79.50 85 SER A CA 1
ATOM 666 C C . SER A 1 85 ? 1.979 3.213 6.131 1.00 79.50 85 SER A C 1
ATOM 668 O O . SER A 1 85 ? 0.964 2.897 6.744 1.00 79.50 85 SER A O 1
ATOM 670 N N . MET A 1 86 ? 2.938 2.325 5.850 1.00 79.12 86 MET A N 1
ATOM 671 C CA . MET A 1 86 ? 2.879 0.927 6.292 1.00 79.12 86 MET A CA 1
ATOM 672 C C . MET A 1 86 ? 2.990 0.810 7.813 1.00 79.12 86 MET A C 1
ATOM 674 O O . MET A 1 86 ? 2.210 0.081 8.420 1.00 79.12 86 MET A O 1
ATOM 678 N N . GLN A 1 87 ? 3.884 1.574 8.445 1.00 83.44 87 GLN A N 1
ATOM 679 C CA . GLN A 1 87 ? 3.968 1.637 9.908 1.00 83.44 87 GLN A CA 1
ATOM 680 C C . GLN A 1 87 ? 2.679 2.185 10.534 1.00 83.44 87 GLN A C 1
ATOM 682 O O . GLN A 1 87 ? 2.189 1.642 11.523 1.00 83.44 87 GLN A O 1
ATOM 687 N N . LEU A 1 88 ? 2.089 3.231 9.949 1.00 82.38 88 LEU A N 1
ATOM 688 C CA . LEU A 1 88 ? 0.797 3.770 10.376 1.00 82.38 88 LEU A CA 1
ATOM 689 C C . LEU A 1 88 ? -0.315 2.731 10.241 1.00 82.38 88 LEU A C 1
ATOM 691 O O . LEU A 1 88 ? -1.115 2.579 11.156 1.00 82.38 88 LEU A O 1
ATOM 695 N N . LEU A 1 89 ? -0.354 1.990 9.134 1.00 80.88 89 LEU A N 1
ATOM 696 C CA . LEU A 1 89 ? -1.346 0.943 8.920 1.00 80.88 89 LEU A CA 1
ATOM 697 C C . LEU A 1 89 ? -1.208 -0.177 9.964 1.00 80.88 89 LEU A C 1
ATOM 699 O O . LEU A 1 89 ? -2.202 -0.563 10.571 1.00 80.88 89 LEU A O 1
ATOM 703 N N . GLN A 1 90 ? 0.020 -0.628 10.233 1.00 83.69 90 GLN A N 1
ATOM 704 C CA . GLN A 1 90 ? 0.322 -1.640 11.253 1.00 83.69 90 GLN A CA 1
ATOM 705 C C . GLN A 1 90 ? -0.064 -1.198 12.670 1.00 83.69 90 GLN A C 1
ATOM 707 O O . GLN A 1 90 ? -0.603 -1.989 13.438 1.00 83.69 90 GLN A O 1
ATOM 712 N N . THR A 1 91 ? 0.223 0.057 13.023 1.00 85.00 91 THR A N 1
ATOM 713 C CA . THR A 1 91 ? 0.039 0.572 14.391 1.00 85.00 91 THR A CA 1
ATOM 714 C C . THR A 1 91 ? -1.382 1.061 14.661 1.00 85.00 91 THR A C 1
ATOM 716 O O . THR A 1 91 ? -1.925 0.802 15.731 1.00 85.00 91 THR A O 1
ATOM 719 N N . LYS A 1 92 ? -1.997 1.765 13.704 1.00 85.88 92 LYS A N 1
ATOM 720 C CA . LYS A 1 92 ? -3.297 2.434 13.868 1.00 85.88 92 LYS A CA 1
ATOM 721 C C . LYS A 1 92 ? -4.477 1.556 13.449 1.00 85.88 92 LYS A C 1
ATOM 723 O O . LYS A 1 92 ? -5.554 1.695 14.023 1.00 85.88 92 LYS A O 1
ATOM 728 N N . TYR A 1 93 ? -4.292 0.673 12.465 1.00 85.81 93 TYR A N 1
ATOM 729 C CA . TYR A 1 93 ? -5.358 -0.169 11.906 1.00 85.81 93 TYR A CA 1
ATOM 730 C C . TYR A 1 93 ? -4.896 -1.627 11.713 1.00 85.81 93 TYR A C 1
ATOM 732 O O . TYR A 1 93 ? -4.845 -2.126 10.583 1.00 85.81 93 TYR A O 1
ATOM 740 N N . PRO A 1 94 ? -4.547 -2.336 12.803 1.00 85.12 94 PRO A N 1
ATOM 741 C CA . PRO A 1 94 ? -4.014 -3.697 12.725 1.00 85.12 94 PRO A CA 1
ATOM 742 C C . PRO A 1 94 ? -5.002 -4.698 12.099 1.00 85.12 94 PRO A C 1
ATOM 744 O O . PRO A 1 94 ? -4.588 -5.665 11.464 1.00 85.12 94 PRO A O 1
ATOM 747 N N . ASP A 1 95 ? -6.310 -4.456 12.218 1.00 86.31 95 ASP A N 1
ATOM 748 C CA . ASP A 1 95 ? -7.372 -5.225 11.560 1.00 86.31 95 ASP A CA 1
ATOM 749 C C . ASP A 1 95 ? -7.281 -5.143 10.028 1.00 86.31 95 ASP A C 1
ATOM 751 O O . ASP A 1 95 ? -7.346 -6.156 9.325 1.00 86.31 95 ASP A O 1
ATOM 755 N N . LEU A 1 96 ? -7.074 -3.932 9.515 1.00 83.69 96 LEU A N 1
ATOM 756 C CA . LEU A 1 96 ? -6.918 -3.649 8.092 1.00 83.69 96 LEU A CA 1
ATOM 757 C C . LEU A 1 96 ? -5.566 -4.150 7.569 1.00 83.69 96 LEU A C 1
ATOM 759 O O . LEU A 1 96 ? -5.501 -4.731 6.486 1.00 83.69 96 LEU A O 1
ATOM 763 N N . TRP A 1 97 ? -4.503 -4.008 8.365 1.00 83.12 97 TRP A N 1
ATOM 764 C CA . TRP A 1 97 ? -3.195 -4.590 8.066 1.00 83.12 97 TRP A CA 1
ATOM 765 C C . TRP A 1 97 ? -3.268 -6.111 7.899 1.00 83.12 97 TRP A C 1
ATOM 767 O O . TRP A 1 97 ? -2.794 -6.646 6.900 1.00 83.12 97 TRP A O 1
ATOM 777 N N . ASN A 1 98 ? -3.922 -6.810 8.830 1.00 84.50 98 ASN A N 1
ATOM 778 C CA . ASN A 1 98 ? -4.066 -8.264 8.766 1.00 84.50 98 ASN A CA 1
ATOM 779 C C . ASN A 1 98 ? -4.890 -8.713 7.556 1.00 84.50 98 ASN A C 1
ATOM 781 O O . ASN A 1 98 ? -4.571 -9.733 6.953 1.00 84.50 98 ASN A O 1
ATOM 785 N N . ARG A 1 99 ? -5.913 -7.946 7.158 1.00 82.44 99 ARG A N 1
ATOM 786 C CA . ARG A 1 99 ? -6.643 -8.198 5.906 1.00 82.44 99 ARG A CA 1
ATOM 787 C C . ARG A 1 99 ? -5.750 -8.035 4.680 1.00 82.44 99 ARG A C 1
ATOM 789 O O . ARG A 1 99 ? -5.776 -8.895 3.808 1.00 82.44 99 ARG A O 1
ATOM 796 N N . LEU A 1 100 ? -4.955 -6.967 4.625 1.00 79.38 100 LEU A N 1
ATOM 797 C CA . LEU A 1 100 ? -4.030 -6.701 3.522 1.00 79.38 100 LEU A CA 1
ATOM 798 C C . LEU A 1 100 ? -2.971 -7.807 3.397 1.00 79.38 100 LEU A C 1
ATOM 800 O O . LEU A 1 100 ? -2.789 -8.384 2.326 1.00 79.38 100 LEU A O 1
ATOM 804 N N . VAL A 1 101 ? -2.297 -8.124 4.503 1.00 79.94 101 VAL A N 1
ATOM 805 C CA . VAL A 1 101 ? -1.269 -9.169 4.561 1.00 79.94 101 VAL A CA 1
ATOM 806 C C . VAL A 1 101 ? -1.878 -10.542 4.310 1.00 79.94 101 VAL A C 1
ATOM 808 O O . VAL A 1 101 ? -1.317 -11.323 3.550 1.00 79.94 101 VAL A O 1
ATOM 811 N N . GLY A 1 102 ? -3.048 -10.828 4.880 1.00 79.81 102 GLY A N 1
ATOM 812 C CA . GLY A 1 102 ? -3.788 -12.061 4.628 1.00 79.81 102 GLY A CA 1
ATOM 813 C C . GLY A 1 102 ? -4.133 -12.227 3.151 1.00 79.81 102 GLY A C 1
ATOM 814 O O . GLY A 1 102 ? -3.881 -13.288 2.594 1.00 79.81 102 GLY A O 1
ATOM 815 N N . ALA A 1 103 ? -4.617 -11.174 2.488 1.00 74.06 103 ALA A N 1
ATOM 816 C CA . ALA A 1 103 ? -4.901 -11.197 1.054 1.00 74.06 103 ALA A CA 1
ATOM 817 C C . ALA A 1 103 ? -3.651 -11.490 0.207 1.00 74.06 103 ALA A C 1
ATOM 819 O O . ALA A 1 103 ? -3.739 -12.187 -0.802 1.00 74.06 103 ALA A O 1
ATOM 820 N N . LEU A 1 104 ? -2.486 -10.994 0.636 1.00 72.31 104 LEU A N 1
ATOM 821 C CA . LEU A 1 104 ? -1.207 -11.218 -0.041 1.00 72.31 104 LEU A CA 1
ATOM 822 C C . LEU A 1 104 ? -0.634 -12.610 0.181 1.00 72.31 104 LEU A C 1
ATOM 824 O O . LEU A 1 104 ? -0.217 -13.254 -0.776 1.00 72.31 104 LEU A O 1
ATOM 828 N N . ILE A 1 105 ? -0.604 -13.064 1.434 1.00 70.75 105 ILE A N 1
ATOM 829 C CA . ILE A 1 105 ? -0.034 -14.360 1.817 1.00 70.75 105 ILE A CA 1
ATOM 830 C C . ILE A 1 105 ? -0.910 -15.499 1.308 1.00 70.75 105 ILE A C 1
ATOM 832 O O . ILE A 1 105 ? -0.394 -16.480 0.782 1.00 70.75 105 ILE A O 1
ATOM 836 N N . LEU A 1 106 ? -2.232 -15.373 1.452 1.00 66.12 106 LEU A N 1
ATOM 837 C CA . LEU A 1 106 ? -3.170 -16.403 1.008 1.00 66.12 106 LEU A CA 1
ATOM 838 C C . LEU A 1 106 ? -3.326 -16.437 -0.511 1.00 66.12 106 LEU A C 1
ATOM 840 O O . LEU A 1 106 ? -4.066 -17.282 -1.005 1.00 66.12 106 LEU A O 1
ATOM 844 N N . GLY A 1 107 ? -2.640 -15.546 -1.239 1.00 56.75 107 GLY A N 1
ATOM 845 C CA . GLY A 1 107 ? -2.628 -15.546 -2.693 1.00 56.75 107 GLY A CA 1
ATOM 846 C C . GLY A 1 107 ? -4.038 -15.593 -3.258 1.00 56.75 107 GLY A C 1
ATOM 847 O O . GLY A 1 107 ? -4.290 -16.390 -4.157 1.00 56.75 107 GLY A O 1
ATOM 848 N N . ILE A 1 108 ? -4.966 -14.793 -2.707 1.00 54.47 108 ILE A N 1
ATOM 849 C CA . ILE A 1 108 ? -6.256 -14.585 -3.369 1.00 54.47 108 ILE A CA 1
ATOM 850 C C . ILE A 1 108 ? -5.900 -13.927 -4.697 1.00 54.47 108 ILE A C 1
ATOM 852 O O . ILE A 1 108 ? -5.544 -12.751 -4.760 1.00 54.47 108 ILE A O 1
ATOM 856 N N . ASP A 1 109 ? -5.847 -14.783 -5.712 1.00 48.09 109 ASP A N 1
ATOM 857 C CA . ASP A 1 109 ? -5.214 -14.548 -6.991 1.00 48.09 109 ASP A CA 1
ATOM 858 C C . ASP A 1 109 ? -5.890 -13.347 -7.642 1.00 48.09 109 ASP A C 1
ATOM 860 O O . ASP A 1 109 ? -7.070 -13.337 -8.004 1.00 48.09 109 ASP A O 1
ATOM 864 N N . PHE A 1 110 ? -5.121 -12.272 -7.684 1.00 50.12 110 PHE A N 1
ATOM 865 C CA . PHE A 1 110 ? -5.491 -11.004 -8.258 1.00 50.12 110 PHE A CA 1
ATOM 866 C C . PHE A 1 110 ? -5.619 -11.144 -9.760 1.00 50.12 110 PHE A C 1
ATOM 868 O O . PHE A 1 110 ? -4.635 -10.916 -10.457 1.00 50.12 110 PHE A O 1
ATOM 875 N N . GLY A 1 111 ? -6.827 -11.440 -10.242 1.00 41.09 111 GLY A N 1
ATOM 876 C CA . GLY A 1 111 ? -7.325 -10.988 -11.542 1.00 41.09 111 GLY A CA 1
ATOM 877 C C . GLY A 1 111 ? -6.269 -10.884 -12.643 1.00 41.09 111 GLY A C 1
ATOM 878 O O . GLY A 1 111 ? -6.189 -9.854 -13.311 1.00 41.09 111 GLY A O 1
ATOM 879 N N . ARG A 1 112 ? -5.459 -11.934 -12.828 1.00 38.66 112 ARG A N 1
ATOM 880 C CA . ARG A 1 112 ? -4.667 -12.139 -14.033 1.00 38.66 112 ARG A CA 1
ATOM 881 C C . ARG A 1 112 ? -5.679 -12.543 -15.102 1.00 38.66 112 ARG A C 1
ATOM 883 O O . ARG A 1 112 ? -5.942 -13.722 -15.313 1.00 38.66 112 ARG A O 1
ATOM 890 N N . LYS A 1 113 ? -6.323 -11.541 -15.692 1.00 36.06 113 LYS A N 1
ATOM 891 C CA . LYS A 1 113 ? -6.933 -11.637 -17.015 1.00 36.06 113 LYS A CA 1
ATOM 892 C C . LYS A 1 113 ? -6.068 -10.861 -17.987 1.00 36.06 113 LYS A C 1
ATOM 894 O O . LYS A 1 113 ? -5.686 -9.725 -17.631 1.00 36.06 113 LYS A O 1
#